Protein AF-A0A9W8XCC0-F1 (afdb_monomer_lite)

Radius of gyration: 26.66 Å; chains: 1; bounding box: 54×59×54 Å

InterPro domains:
  IPR052766 Secondary metabolite-associated S41A peptidase [PTHR37049] (3-134)

Secondary structure (DSSP, 8-state):
--BPSSS-TT---EEHHHHHHHHHHHHHHHHHHS---HHHHHHHIIIIIS-GGGHHHHTT-EE--S--B-GGGTTT--BGGGS--B-SEE----HHHHH-HHHHHHHHHIIIII-PPPSEE-PPP--HHHHHHHHHHHHHS-----------------------HHHHHHHSS-S--

Structure (mmCIF, N/CA/C/O backbone):
data_AF-A0A9W8XCC0-F1
#
_entry.id   AF-A0A9W8XCC0-F1
#
loop_
_atom_site.group_PDB
_atom_site.id
_atom_site.type_symbol
_atom_site.label_atom_id
_atom_site.label_alt_id
_atom_site.label_comp_id
_atom_site.label_asym_id
_atom_site.label_entity_id
_atom_site.label_seq_id
_atom_site.pdbx_PDB_ins_code
_atom_site.Cartn_x
_atom_site.Cartn_y
_atom_site.Cartn_z
_atom_site.occupancy
_atom_site.B_iso_or_equiv
_atom_site.auth_seq_id
_atom_site.auth_comp_id
_atom_site.auth_asym_id
_atom_site.auth_atom_id
_atom_site.pdbx_PDB_model_num
ATOM 1 N N . MET A 1 1 ? -21.541 2.367 0.813 1.00 54.75 1 MET A N 1
ATOM 2 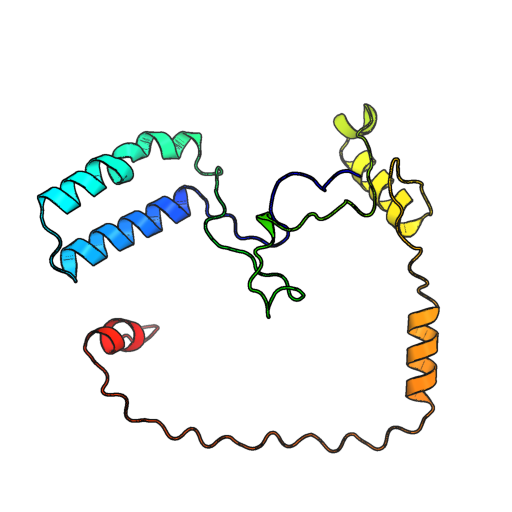C CA . MET A 1 1 ? -20.376 1.504 1.106 1.00 54.75 1 MET A CA 1
ATOM 3 C C . MET A 1 1 ? -19.103 2.237 0.693 1.00 54.75 1 MET A C 1
ATOM 5 O O . MET A 1 1 ? -19.198 3.096 -0.180 1.00 54.75 1 MET A O 1
ATOM 9 N N . LYS A 1 2 ? -17.985 2.052 1.405 1.00 58.03 2 LYS A N 1
ATOM 10 C CA . LYS A 1 2 ? -16.717 2.767 1.163 1.00 58.03 2 LYS A CA 1
ATOM 11 C C . LYS A 1 2 ? -15.566 1.765 1.288 1.00 58.03 2 LYS A C 1
ATOM 13 O O . LYS A 1 2 ? -15.461 1.108 2.323 1.00 58.03 2 LYS A O 1
ATOM 18 N N . GLN A 1 3 ? -14.711 1.728 0.270 1.00 68.38 3 GLN A N 1
ATOM 19 C CA . GLN A 1 3 ? -13.519 0.885 0.208 1.00 68.38 3 GLN A CA 1
ATOM 20 C C . GLN A 1 3 ? -12.535 1.229 1.338 1.00 68.38 3 GLN A C 1
ATOM 22 O O . GLN A 1 3 ? -12.463 2.387 1.779 1.00 68.38 3 GLN A O 1
ATOM 27 N N . ALA A 1 4 ? -11.798 0.223 1.819 1.00 63.94 4 ALA A N 1
ATOM 28 C CA . ALA A 1 4 ? -10.645 0.442 2.690 1.00 63.94 4 ALA A CA 1
ATOM 29 C C . ALA A 1 4 ? -9.589 1.328 1.985 1.00 63.94 4 ALA A C 1
ATOM 31 O O . ALA A 1 4 ? -9.645 1.529 0.774 1.00 63.94 4 ALA A O 1
ATOM 32 N N . VAL A 1 5 ? -8.691 1.947 2.760 1.00 64.94 5 VAL A N 1
ATOM 33 C CA . VAL A 1 5 ? -7.720 2.959 2.287 1.00 64.94 5 VAL A CA 1
ATOM 34 C C . VAL A 1 5 ? -6.963 2.480 1.036 1.00 64.94 5 VAL A C 1
ATOM 36 O O . VAL A 1 5 ? -6.695 1.292 0.901 1.00 64.94 5 VAL A O 1
ATOM 39 N N . GLY A 1 6 ? -6.651 3.413 0.127 1.00 65.06 6 GLY A N 1
ATOM 40 C CA . GLY A 1 6 ? -6.109 3.130 -1.205 1.00 65.06 6 GLY A CA 1
ATOM 41 C C . GLY A 1 6 ? -4.867 2.236 -1.209 1.00 65.06 6 GLY A C 1
ATOM 42 O O . GLY A 1 6 ? -3.962 2.407 -0.395 1.00 65.06 6 GLY A O 1
ATOM 43 N N . GLY A 1 7 ? -4.848 1.296 -2.152 1.00 74.56 7 GLY A N 1
ATOM 44 C CA . GLY A 1 7 ? -3.828 0.261 -2.292 1.00 74.56 7 GLY A CA 1
ATOM 45 C C . GLY A 1 7 ? -4.463 -1.110 -2.517 1.00 74.56 7 GLY A C 1
ATOM 46 O O . GLY A 1 7 ? -5.683 -1.259 -2.470 1.00 74.56 7 GLY A O 1
ATOM 47 N N . VAL A 1 8 ? -3.623 -2.112 -2.763 1.00 81.31 8 VAL A N 1
ATOM 48 C CA . VAL A 1 8 ? -4.038 -3.509 -2.907 1.00 81.31 8 VAL A CA 1
ATOM 49 C C . VAL A 1 8 ? -3.521 -4.285 -1.705 1.00 81.31 8 VAL A C 1
ATOM 51 O O . VAL A 1 8 ? -2.316 -4.320 -1.446 1.00 81.31 8 VAL A O 1
ATOM 54 N N . LYS A 1 9 ? -4.429 -4.895 -0.942 1.00 79.38 9 LYS A N 1
ATOM 55 C CA . LYS A 1 9 ? -4.073 -5.674 0.245 1.00 79.38 9 LYS A CA 1
ATOM 56 C C . LYS A 1 9 ? -3.160 -6.840 -0.138 1.00 79.38 9 LYS A C 1
ATOM 58 O O . LYS A 1 9 ? -3.515 -7.660 -0.976 1.00 79.38 9 LYS A O 1
ATOM 63 N N . GLY A 1 10 ? -2.007 -6.929 0.5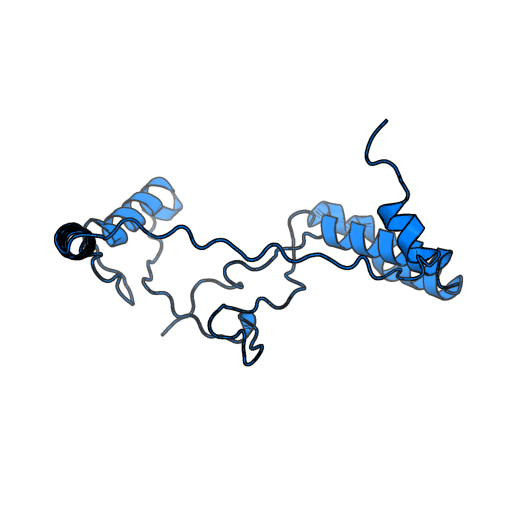25 1.00 80.69 10 GLY A N 1
ATOM 64 C CA . GLY A 1 10 ? -1.022 -7.986 0.274 1.00 80.69 10 GLY A CA 1
ATOM 65 C C . GLY A 1 10 ? -0.277 -7.849 -1.056 1.00 80.69 10 GLY A C 1
ATOM 66 O O . GLY A 1 10 ? 0.413 -8.786 -1.443 1.00 80.69 10 GLY A O 1
ATOM 67 N N . GLY A 1 11 ? -0.419 -6.715 -1.748 1.00 83.19 11 GLY A N 1
ATOM 68 C CA . GLY A 1 11 ? 0.337 -6.429 -2.958 1.00 83.19 11 GLY A CA 1
ATOM 69 C C . GLY A 1 11 ? 1.781 -6.039 -2.689 1.00 83.19 11 GLY A C 1
ATOM 70 O O . GLY A 1 11 ? 2.120 -5.545 -1.614 1.00 83.19 11 GLY A O 1
ATOM 71 N N . GLU A 1 12 ? 2.620 -6.262 -3.694 1.00 85.69 12 GLU A N 1
ATOM 72 C CA . GLU A 1 12 ? 4.002 -5.801 -3.694 1.00 85.69 12 GLU A CA 1
ATOM 73 C C . GLU A 1 12 ? 4.053 -4.265 -3.693 1.00 85.69 12 GLU A C 1
ATOM 75 O O . GLU A 1 12 ? 3.238 -3.596 -4.329 1.00 85.69 12 GLU A O 1
ATOM 80 N N . LEU A 1 13 ? 5.032 -3.703 -2.989 1.00 84.62 13 LEU A N 1
ATOM 81 C CA . LEU A 1 13 ? 5.420 -2.307 -3.128 1.00 84.62 13 LEU A CA 1
ATOM 82 C C . LEU A 1 13 ? 6.873 -2.283 -3.593 1.00 84.62 13 LEU A C 1
ATOM 84 O O . LEU A 1 13 ? 7.777 -2.431 -2.772 1.00 84.62 13 LEU A O 1
ATOM 88 N N . SER A 1 14 ? 7.091 -2.103 -4.892 1.00 85.69 14 SER A N 1
ATOM 89 C CA . SER A 1 14 ? 8.434 -1.949 -5.441 1.00 85.69 14 SER A CA 1
ATOM 90 C C . SER A 1 14 ? 8.869 -0.509 -5.202 1.00 85.69 14 SER A C 1
ATOM 92 O O . SER A 1 14 ? 8.231 0.438 -5.682 1.00 85.69 14 SER A O 1
ATOM 94 N N . THR A 1 15 ? 9.919 -0.318 -4.407 1.00 83.88 15 THR A N 1
ATOM 95 C CA . THR A 1 15 ? 10.431 1.028 -4.144 1.00 83.88 15 THR A CA 1
ATOM 96 C C . THR A 1 15 ? 11.126 1.575 -5.380 1.00 83.88 15 THR A C 1
ATOM 98 O O . THR A 1 15 ? 11.527 0.837 -6.280 1.00 83.88 15 THR A O 1
ATOM 101 N N . TRP A 1 16 ? 11.327 2.887 -5.422 1.00 77.31 16 TRP A N 1
ATOM 102 C CA . TRP A 1 16 ? 12.103 3.493 -6.497 1.00 77.31 16 TRP A CA 1
ATOM 103 C C . TRP A 1 16 ? 13.546 2.963 -6.555 1.00 77.31 16 TRP A C 1
ATOM 105 O O . TRP A 1 16 ? 14.118 2.861 -7.637 1.00 77.31 16 TRP A O 1
ATOM 115 N N . ALA A 1 17 ? 14.125 2.576 -5.412 1.00 76.75 17 ALA A N 1
ATOM 116 C CA . ALA A 1 17 ? 15.441 1.941 -5.367 1.00 76.75 17 ALA A CA 1
ATOM 117 C C . ALA A 1 17 ? 15.433 0.543 -6.012 1.00 76.75 17 ALA A C 1
ATOM 119 O O . ALA A 1 17 ? 16.352 0.223 -6.775 1.00 76.75 17 ALA A O 1
ATOM 120 N N . ASP A 1 18 ? 14.390 -0.252 -5.753 1.00 78.75 18 ASP A N 1
ATOM 121 C CA . ASP A 1 18 ? 14.214 -1.573 -6.368 1.00 78.75 18 ASP A CA 1
ATOM 122 C C . ASP A 1 18 ? 14.022 -1.424 -7.877 1.00 78.75 18 ASP A C 1
ATOM 124 O O . ASP A 1 18 ? 14.790 -1.977 -8.659 1.00 78.75 18 ASP A O 1
ATOM 128 N N . LEU A 1 19 ? 13.077 -0.574 -8.293 1.00 78.88 19 LEU A N 1
ATOM 129 C CA . LEU A 1 19 ? 12.788 -0.304 -9.702 1.00 78.88 19 LEU A CA 1
ATOM 130 C C . LEU A 1 19 ? 14.023 0.186 -10.458 1.00 78.88 19 LEU A C 1
ATOM 132 O O . LEU A 1 19 ? 14.300 -0.278 -11.560 1.00 78.88 19 LEU A O 1
ATOM 136 N N . TYR A 1 20 ? 14.788 1.105 -9.868 1.00 75.75 20 TYR A N 1
ATOM 137 C CA . TYR A 1 20 ? 16.015 1.597 -10.480 1.00 75.75 20 TYR A CA 1
ATOM 138 C C . TYR A 1 20 ? 17.045 0.483 -10.653 1.00 75.75 20 TYR A C 1
ATOM 140 O O . TYR A 1 20 ? 17.678 0.410 -11.702 1.00 75.75 20 TYR A O 1
ATOM 148 N N . THR A 1 21 ? 17.205 -0.383 -9.649 1.00 76.88 21 THR A N 1
ATOM 149 C CA . THR A 1 21 ? 18.144 -1.509 -9.709 1.00 76.88 21 THR A CA 1
ATOM 150 C C . THR A 1 21 ? 17.737 -2.508 -10.786 1.00 76.88 21 THR A C 1
ATOM 152 O O . THR A 1 21 ? 18.586 -2.887 -11.591 1.00 76.88 21 THR A O 1
ATOM 155 N N . GLU A 1 22 ? 16.457 -2.872 -10.851 1.00 78.06 22 GLU A N 1
ATOM 156 C CA . GLU A 1 22 ? 15.918 -3.772 -11.878 1.00 78.06 22 GLU A CA 1
ATOM 157 C C . GLU A 1 22 ? 16.093 -3.179 -13.284 1.00 78.06 22 GLU A C 1
ATOM 159 O O . GLU A 1 22 ? 16.678 -3.818 -14.153 1.00 78.06 22 GLU A O 1
ATOM 164 N N . VAL A 1 23 ? 15.714 -1.913 -13.502 1.00 76.31 23 VAL A N 1
ATOM 165 C CA . VAL A 1 23 ? 15.882 -1.244 -14.808 1.00 76.31 23 VAL A CA 1
ATOM 166 C C . VAL A 1 23 ? 17.361 -1.123 -15.195 1.00 76.31 23 VAL A C 1
ATOM 168 O O . VAL A 1 23 ? 17.702 -1.283 -16.367 1.00 76.31 23 VAL A O 1
ATOM 171 N N . TYR A 1 24 ? 18.262 -0.876 -14.235 1.00 72.50 24 TYR A N 1
ATOM 172 C CA . TYR A 1 24 ? 19.708 -0.873 -14.486 1.00 72.50 24 TYR A CA 1
ATOM 173 C C . TYR A 1 24 ? 20.220 -2.247 -14.916 1.00 72.50 24 TYR A C 1
ATOM 175 O O . TYR A 1 24 ? 21.015 -2.346 -15.856 1.00 72.50 24 TYR A O 1
ATOM 183 N N . GLN A 1 25 ? 19.797 -3.296 -14.208 1.00 72.38 25 GLN A N 1
ATOM 184 C CA . GLN A 1 25 ? 20.188 -4.669 -14.503 1.00 72.38 25 GLN A CA 1
ATOM 185 C C . GLN A 1 25 ? 19.646 -5.110 -15.860 1.00 72.38 25 GLN A C 1
ATOM 187 O O . GLN A 1 25 ? 20.412 -5.663 -16.647 1.00 72.38 25 GLN A O 1
ATOM 192 N N . ASP A 1 26 ? 18.392 -4.787 -16.173 1.00 74.00 26 ASP A N 1
ATOM 193 C CA . ASP A 1 26 ? 17.771 -5.069 -17.464 1.00 74.00 26 ASP A CA 1
ATOM 194 C C . ASP A 1 26 ? 18.461 -4.311 -18.597 1.00 74.00 26 ASP A C 1
ATOM 196 O O . ASP A 1 26 ? 18.859 -4.928 -19.578 1.00 74.00 26 ASP A O 1
ATOM 200 N N . ALA A 1 27 ? 18.697 -3.002 -18.473 1.00 73.19 27 ALA A N 1
ATOM 201 C CA . ALA A 1 27 ? 19.385 -2.230 -19.514 1.00 73.19 27 ALA A CA 1
ATOM 202 C C . ALA A 1 27 ? 20.786 -2.795 -19.816 1.00 73.19 27 ALA A C 1
ATOM 204 O O . ALA A 1 27 ? 21.175 -2.950 -20.978 1.00 73.19 27 ALA A O 1
ATOM 205 N N . PHE A 1 28 ? 21.533 -3.159 -18.769 1.00 72.38 28 PHE A N 1
ATOM 206 C CA . PHE A 1 28 ? 22.845 -3.789 -18.903 1.00 72.38 28 PHE A CA 1
ATOM 207 C C . PHE A 1 28 ? 22.754 -5.197 -19.505 1.00 72.38 28 PHE A C 1
ATOM 209 O O . PHE A 1 28 ? 23.526 -5.542 -20.404 1.00 72.38 28 PHE A O 1
ATOM 216 N N . TYR A 1 29 ? 21.794 -6.004 -19.047 1.00 76.19 29 TYR A N 1
ATOM 217 C CA . TYR A 1 29 ? 21.531 -7.337 -19.577 1.00 76.19 29 TYR A CA 1
ATOM 218 C C . TYR A 1 29 ? 21.177 -7.269 -21.062 1.00 76.19 29 TYR A C 1
ATOM 220 O O . TYR A 1 29 ? 21.760 -8.003 -21.861 1.00 76.19 29 TYR A O 1
ATOM 228 N N . LEU A 1 30 ? 20.279 -6.364 -21.452 1.00 74.12 30 LEU A N 1
ATOM 229 C CA . LEU A 1 30 ? 19.830 -6.216 -22.829 1.00 74.12 30 LEU A CA 1
ATOM 230 C C . LEU A 1 30 ? 20.986 -5.771 -23.745 1.00 74.12 30 LEU A C 1
ATOM 232 O O . LEU A 1 30 ? 21.162 -6.323 -24.833 1.00 74.12 30 LEU A O 1
ATOM 236 N N . TRP A 1 31 ? 21.828 -4.840 -23.283 1.00 73.94 31 TRP A N 1
ATOM 237 C CA . TRP A 1 31 ? 23.003 -4.380 -24.031 1.00 73.94 31 TRP A CA 1
ATOM 238 C C . TRP A 1 31 ? 24.010 -5.515 -24.257 1.00 73.94 31 TRP A C 1
ATOM 240 O O . TRP A 1 31 ? 24.449 -5.735 -25.383 1.00 73.94 31 TRP A O 1
ATOM 250 N N . GLN A 1 32 ? 24.310 -6.315 -23.228 1.00 76.62 32 GLN A N 1
ATOM 251 C CA . GLN A 1 32 ? 25.305 -7.388 -23.344 1.00 76.62 32 GLN A CA 1
ATOM 252 C C . GLN A 1 32 ? 24.798 -8.676 -24.002 1.00 76.62 32 GLN A C 1
ATOM 254 O O . GLN A 1 32 ? 25.588 -9.405 -24.604 1.00 76.62 32 GLN A O 1
ATOM 259 N N . ARG A 1 33 ? 23.519 -9.032 -23.822 1.00 74.00 33 ARG A N 1
ATOM 260 C CA . ARG A 1 33 ? 23.002 -10.369 -24.173 1.00 74.00 33 ARG A CA 1
ATOM 261 C C . ARG A 1 33 ? 22.192 -10.408 -25.451 1.00 74.00 33 ARG A C 1
ATOM 263 O O . ARG A 1 33 ? 22.283 -11.407 -26.158 1.00 74.00 33 ARG A O 1
ATOM 270 N N . ILE A 1 34 ? 21.407 -9.370 -25.731 1.00 72.44 34 ILE A N 1
ATOM 271 C CA . ILE A 1 34 ? 20.539 -9.340 -26.918 1.00 72.44 34 ILE A CA 1
ATOM 272 C C . ILE A 1 34 ? 21.034 -8.366 -27.987 1.00 72.44 34 ILE A C 1
ATOM 274 O O . ILE A 1 34 ? 20.319 -8.110 -28.951 1.00 72.44 34 ILE A O 1
ATOM 278 N N . ASN A 1 35 ? 22.267 -7.868 -27.845 1.00 75.56 35 ASN A N 1
ATOM 279 C CA . ASN A 1 35 ? 22.921 -6.996 -28.819 1.00 75.56 35 ASN A CA 1
ATOM 280 C C . ASN A 1 35 ? 22.100 -5.723 -29.104 1.00 75.56 35 ASN A C 1
ATOM 282 O O . ASN A 1 35 ? 21.982 -5.287 -30.250 1.00 75.56 35 ASN A O 1
ATOM 286 N N . MET A 1 36 ? 21.484 -5.163 -28.053 1.00 77.62 36 MET A N 1
ATOM 287 C CA . MET A 1 36 ? 20.783 -3.881 -28.129 1.00 77.62 36 MET A CA 1
ATOM 288 C C . MET A 1 36 ? 21.744 -2.801 -28.633 1.00 77.62 36 MET A C 1
ATOM 290 O O . MET A 1 36 ? 22.915 -2.772 -28.252 1.00 77.62 36 MET A O 1
ATOM 294 N N . SER A 1 37 ? 21.249 -1.923 -29.505 1.00 77.25 37 SER A N 1
ATOM 295 C CA . SER A 1 37 ? 22.092 -0.917 -30.139 1.00 77.25 37 SER A CA 1
ATOM 296 C C . SER A 1 37 ? 22.566 0.139 -29.131 1.00 77.25 37 SER A C 1
ATOM 298 O O . SER A 1 37 ? 21.858 0.483 -28.182 1.00 77.25 37 SER A O 1
ATOM 300 N N . ASP A 1 38 ? 23.760 0.694 -29.348 1.00 81.06 38 ASP A N 1
ATOM 301 C CA . ASP A 1 38 ? 24.285 1.797 -28.536 1.00 81.06 38 ASP A CA 1
ATOM 302 C C . ASP A 1 38 ? 23.327 3.003 -28.412 1.00 81.06 38 ASP A C 1
ATOM 304 O O . ASP A 1 38 ? 23.217 3.543 -27.307 1.00 81.06 38 ASP A O 1
ATOM 308 N N . PRO A 1 39 ? 22.592 3.441 -29.461 1.00 83.25 39 PRO A N 1
ATOM 309 C CA . PRO A 1 39 ? 21.611 4.513 -29.300 1.00 83.25 39 PRO A CA 1
ATOM 310 C C . PRO A 1 39 ? 20.404 4.114 -28.438 1.00 83.25 39 PRO A C 1
ATOM 312 O O . PRO A 1 39 ? 19.904 4.964 -27.698 1.00 83.25 39 PRO A O 1
ATOM 315 N N . ASP A 1 40 ? 19.964 2.852 -28.464 1.00 79.06 40 ASP A N 1
ATOM 316 C CA . ASP A 1 40 ? 18.878 2.377 -27.593 1.00 79.06 40 ASP A CA 1
ATOM 317 C C . ASP A 1 40 ? 19.318 2.356 -26.125 1.00 79.06 40 ASP A C 1
ATOM 319 O O . ASP A 1 40 ? 18.599 2.851 -25.250 1.00 79.06 40 ASP A O 1
ATOM 323 N N . TYR A 1 41 ? 20.538 1.879 -25.858 1.00 79.88 41 TYR A N 1
ATOM 324 C CA . TYR A 1 41 ? 21.140 1.941 -24.527 1.00 79.88 41 TYR A CA 1
ATOM 325 C C . TYR A 1 41 ? 21.309 3.389 -24.048 1.00 79.88 41 TYR A C 1
ATOM 327 O O . TYR A 1 41 ? 20.936 3.719 -22.923 1.00 79.88 41 TYR A O 1
ATOM 335 N N . ALA A 1 42 ? 21.816 4.286 -24.900 1.00 79.06 42 ALA A N 1
ATOM 336 C CA . ALA A 1 42 ? 21.964 5.702 -24.567 1.00 79.06 42 ALA A CA 1
ATOM 337 C C . ALA A 1 42 ? 20.611 6.374 -24.277 1.00 79.06 42 ALA A C 1
ATOM 339 O O . ALA A 1 42 ? 20.520 7.214 -23.377 1.00 79.06 42 ALA A O 1
ATOM 340 N N . ASN A 1 43 ? 19.552 5.988 -24.995 1.00 81.00 43 ASN A N 1
ATOM 341 C CA . ASN A 1 43 ? 18.205 6.479 -24.737 1.00 81.00 43 ASN A CA 1
ATOM 342 C C . ASN A 1 43 ? 17.669 5.977 -23.388 1.00 81.00 43 ASN A C 1
ATOM 344 O O . ASN A 1 43 ? 17.243 6.795 -22.576 1.00 81.00 43 ASN A O 1
ATOM 348 N N . GLN A 1 44 ? 17.765 4.672 -23.100 1.00 75.19 44 GLN A N 1
ATOM 349 C CA . GLN A 1 44 ? 17.390 4.126 -21.787 1.00 75.19 44 GLN A CA 1
ATOM 350 C C . GLN A 1 44 ? 18.183 4.782 -20.652 1.00 75.19 44 GLN A C 1
ATOM 352 O O . GLN A 1 44 ? 17.608 5.184 -19.636 1.00 75.19 44 GLN A O 1
ATOM 357 N N . LYS A 1 45 ? 19.493 4.964 -20.854 1.00 76.75 45 LYS A N 1
ATOM 358 C CA . LYS A 1 45 ? 20.376 5.622 -19.895 1.00 76.75 45 LYS A CA 1
ATOM 359 C C . LYS A 1 45 ? 19.922 7.044 -19.594 1.00 76.75 45 LYS A C 1
ATOM 361 O O . LYS A 1 45 ? 19.739 7.390 -18.432 1.00 76.75 45 LYS A O 1
ATOM 366 N N . ARG A 1 46 ? 19.668 7.845 -20.626 1.00 77.31 46 ARG A N 1
ATOM 367 C CA . ARG A 1 46 ? 19.209 9.227 -20.465 1.00 77.31 46 ARG A CA 1
ATOM 368 C C . ARG A 1 46 ? 17.820 9.314 -19.828 1.00 77.31 46 ARG A C 1
ATOM 370 O O . ARG A 1 46 ? 17.607 10.207 -19.026 1.00 77.31 46 ARG A O 1
ATOM 377 N N . THR A 1 47 ? 16.891 8.429 -20.191 1.00 74.06 47 THR A N 1
ATOM 378 C CA . THR A 1 47 ? 15.479 8.506 -19.771 1.00 74.06 47 THR A CA 1
ATOM 379 C C . THR A 1 47 ? 15.208 7.927 -18.386 1.00 74.06 47 THR A C 1
ATOM 381 O O . THR A 1 47 ? 14.257 8.357 -17.738 1.00 74.06 47 THR A O 1
ATOM 384 N N . PHE A 1 48 ? 16.020 6.981 -17.908 1.00 69.94 48 PHE A N 1
ATOM 385 C CA . PHE A 1 48 ? 15.770 6.308 -16.627 1.00 69.94 48 PHE A CA 1
ATOM 386 C C . PHE A 1 48 ? 16.980 6.322 -15.688 1.00 69.94 48 PHE A C 1
ATOM 388 O O . PHE A 1 48 ? 16.825 6.564 -14.493 1.00 69.94 48 PHE A O 1
ATOM 395 N N . LEU A 1 49 ? 18.186 6.098 -16.215 1.00 69.50 49 LEU A N 1
ATOM 396 C CA . LEU A 1 49 ? 19.379 5.832 -15.403 1.00 69.50 49 LEU A CA 1
ATOM 397 C C . LEU A 1 49 ? 20.082 7.115 -14.919 1.00 69.50 49 LEU A C 1
ATOM 399 O O . LEU A 1 49 ? 20.522 7.191 -13.774 1.00 69.50 49 LEU A O 1
ATOM 403 N N . ASP A 1 50 ? 20.149 8.151 -15.757 1.00 72.81 50 ASP A N 1
ATOM 404 C CA . ASP A 1 50 ? 20.817 9.424 -15.439 1.00 72.81 50 ASP A CA 1
ATOM 405 C C . ASP A 1 50 ? 19.967 10.335 -14.528 1.00 72.81 50 ASP A C 1
ATOM 407 O O . ASP A 1 50 ? 20.459 11.319 -13.979 1.00 72.81 50 ASP A O 1
ATOM 411 N N . HIS A 1 51 ? 18.707 9.973 -14.275 1.00 67.62 51 HIS A N 1
ATOM 412 C CA . HIS A 1 51 ? 17.775 10.695 -13.403 1.00 67.62 51 HIS A CA 1
ATOM 413 C C . HIS A 1 51 ? 17.934 10.357 -11.910 1.00 67.62 51 HIS A C 1
ATOM 415 O O . HIS A 1 51 ? 17.001 10.501 -11.116 1.00 67.62 51 HIS A O 1
ATOM 421 N N . ARG A 1 52 ? 19.141 9.954 -11.494 1.00 61.31 52 ARG A N 1
ATOM 422 C CA . ARG A 1 52 ? 19.478 9.613 -10.101 1.00 61.31 52 ARG A CA 1
ATOM 423 C C . ARG A 1 52 ? 19.146 10.727 -9.095 1.00 61.31 52 ARG A C 1
ATOM 425 O O . ARG A 1 52 ? 18.908 10.437 -7.925 1.00 61.31 52 ARG A O 1
ATOM 432 N N . GLU A 1 53 ? 19.090 11.982 -9.535 1.00 60.66 53 GLU A N 1
ATOM 433 C CA . GLU A 1 53 ? 18.702 13.134 -8.709 1.00 60.66 53 GLU A CA 1
ATOM 434 C C . GLU A 1 53 ? 17.289 12.998 -8.105 1.00 60.66 53 GLU A C 1
ATOM 436 O O . GLU A 1 53 ? 17.060 13.406 -6.967 1.00 60.66 53 GLU A O 1
ATOM 441 N N . TYR A 1 54 ? 16.362 12.317 -8.790 1.00 58.25 54 TYR A N 1
ATOM 442 C CA . TYR A 1 54 ? 15.008 12.076 -8.275 1.00 58.25 54 TYR A CA 1
ATOM 443 C C . TYR A 1 54 ? 14.956 11.003 -7.174 1.00 58.25 54 TYR A C 1
ATOM 445 O O . TYR A 1 54 ? 14.041 11.016 -6.346 1.00 58.25 54 TYR A O 1
ATOM 453 N N . ILE A 1 55 ? 15.961 10.118 -7.100 1.00 58.81 55 ILE A N 1
ATOM 454 C CA . ILE A 1 55 ? 16.037 9.039 -6.098 1.00 58.81 55 ILE A CA 1
ATOM 455 C C . ILE A 1 55 ? 16.207 9.617 -4.686 1.00 58.81 55 ILE A C 1
ATOM 457 O O . ILE A 1 55 ? 15.620 9.108 -3.734 1.00 58.81 55 ILE A O 1
ATOM 461 N N . GLY A 1 56 ? 16.958 10.715 -4.541 1.00 56.81 56 GLY A N 1
ATOM 462 C CA . GLY A 1 56 ? 17.258 11.320 -3.237 1.00 56.81 56 GLY A CA 1
ATOM 463 C C . GLY A 1 56 ? 16.034 11.870 -2.495 1.00 56.81 56 GLY A C 1
ATOM 464 O O . GLY A 1 56 ? 16.020 11.876 -1.268 1.00 56.81 56 GLY A O 1
ATOM 465 N N . TYR A 1 57 ? 14.989 12.274 -3.222 1.00 57.44 57 TYR A N 1
ATOM 466 C CA . TYR A 1 57 ? 13.759 12.826 -2.641 1.00 57.44 57 TYR A CA 1
ATOM 467 C C . TYR A 1 57 ? 12.652 11.784 -2.433 1.00 57.44 57 TYR A C 1
ATOM 469 O O . TYR A 1 57 ? 11.673 12.063 -1.743 1.00 57.44 57 TYR A O 1
ATOM 477 N N . THR A 1 58 ? 12.780 10.595 -3.031 1.00 62.53 58 THR A N 1
ATOM 478 C CA . THR A 1 58 ? 11.666 9.644 -3.183 1.00 62.53 58 THR A CA 1
ATOM 479 C C . THR A 1 58 ? 12.069 8.179 -2.998 1.00 62.53 58 THR A C 1
ATOM 481 O O . THR A 1 58 ? 11.321 7.294 -3.386 1.00 62.53 58 THR A O 1
ATOM 484 N N . ALA A 1 59 ? 13.214 7.881 -2.373 1.00 61.31 59 ALA A N 1
ATOM 485 C CA . ALA A 1 59 ? 13.687 6.500 -2.198 1.00 61.31 59 ALA A CA 1
ATOM 486 C C . ALA A 1 59 ? 12.675 5.566 -1.496 1.00 61.31 59 ALA A C 1
ATOM 488 O O . ALA A 1 59 ? 12.703 4.360 -1.715 1.00 61.31 59 ALA A O 1
ATOM 489 N N . THR A 1 60 ? 11.773 6.115 -0.674 1.00 66.38 60 THR A N 1
ATOM 490 C CA . THR A 1 60 ? 10.673 5.381 -0.021 1.00 66.38 60 THR A CA 1
ATOM 491 C C . THR A 1 60 ? 9.348 5.443 -0.780 1.00 66.38 60 THR A C 1
ATOM 493 O O . THR A 1 60 ? 8.392 4.770 -0.396 1.00 66.38 60 THR A O 1
ATOM 496 N N . ALA A 1 61 ? 9.265 6.240 -1.846 1.00 74.25 61 ALA A N 1
ATOM 497 C CA . ALA A 1 61 ? 8.159 6.162 -2.780 1.00 74.25 61 ALA A CA 1
ATOM 498 C C . ALA A 1 61 ? 8.267 4.842 -3.545 1.00 74.25 61 ALA A C 1
ATOM 500 O O . ALA A 1 61 ? 9.353 4.391 -3.915 1.00 74.25 61 ALA A O 1
ATOM 501 N N . GLY A 1 62 ? 7.121 4.221 -3.772 1.00 76.38 62 GLY A N 1
ATOM 502 C CA . GLY A 1 62 ? 7.045 2.957 -4.472 1.00 76.38 62 GLY A CA 1
ATOM 503 C C . GLY A 1 62 ? 5.746 2.847 -5.239 1.00 76.38 62 GLY A C 1
ATOM 504 O O . GLY A 1 62 ? 4.769 3.546 -4.952 1.00 76.38 62 GLY A O 1
ATOM 505 N N . ALA A 1 63 ? 5.759 1.960 -6.219 1.00 81.19 63 ALA A N 1
ATOM 506 C CA . ALA A 1 63 ? 4.593 1.593 -6.994 1.00 81.19 63 ALA A CA 1
ATOM 507 C C . ALA A 1 63 ? 4.431 0.077 -6.942 1.00 81.19 63 ALA A C 1
ATOM 509 O O . ALA A 1 63 ? 5.407 -0.666 -6.863 1.00 81.19 63 ALA A O 1
ATOM 510 N N . ASN A 1 64 ? 3.187 -0.380 -7.001 1.00 81.81 64 ASN A N 1
ATOM 511 C CA . ASN A 1 64 ? 2.927 -1.774 -7.306 1.00 81.81 64 ASN A CA 1
ATOM 512 C C . ASN A 1 64 ? 2.928 -1.930 -8.834 1.00 81.81 64 ASN A C 1
ATOM 514 O O . ASN A 1 64 ? 2.152 -1.257 -9.513 1.00 81.81 64 ASN A O 1
ATOM 518 N N . ILE A 1 65 ? 3.809 -2.784 -9.357 1.00 83.12 65 ILE A N 1
ATOM 519 C CA . ILE A 1 65 ? 3.925 -3.083 -10.794 1.00 83.12 65 ILE A CA 1
ATOM 520 C C . ILE A 1 65 ? 3.358 -4.461 -11.172 1.00 83.12 65 ILE A C 1
ATOM 522 O O . ILE A 1 65 ? 3.402 -4.838 -12.343 1.00 83.12 65 ILE A O 1
ATOM 526 N N . ARG A 1 66 ? 2.868 -5.239 -10.197 1.00 83.44 66 ARG A N 1
ATOM 527 C CA . ARG A 1 66 ? 2.360 -6.601 -10.389 1.00 83.44 66 ARG A CA 1
ATOM 528 C C . ARG A 1 66 ? 0.865 -6.674 -10.113 1.00 83.44 66 ARG A C 1
ATOM 530 O O . ARG A 1 66 ? 0.352 -6.091 -9.159 1.00 83.44 66 ARG A O 1
ATOM 537 N N . ASP A 1 67 ? 0.187 -7.496 -10.901 1.00 89.50 67 ASP A N 1
ATOM 538 C CA . ASP A 1 67 ? -1.185 -7.873 -10.602 1.00 89.50 67 ASP A CA 1
ATOM 539 C C . ASP A 1 67 ? -1.211 -8.827 -9.409 1.00 89.50 67 ASP A C 1
ATOM 541 O O . ASP A 1 67 ? -0.536 -9.859 -9.381 1.00 89.50 67 ASP A O 1
ATOM 545 N N . VAL A 1 68 ? -2.011 -8.478 -8.407 1.00 89.50 68 VAL A N 1
ATOM 546 C CA . VAL A 1 68 ? -2.233 -9.322 -7.234 1.00 89.50 68 VAL A CA 1
ATOM 547 C C . VAL A 1 68 ? -3.514 -10.099 -7.473 1.00 89.50 68 VAL A C 1
ATOM 549 O O . VAL A 1 68 ? -4.600 -9.524 -7.431 1.00 89.50 68 VAL A O 1
ATOM 552 N N . ILE A 1 69 ? -3.396 -11.398 -7.729 1.00 91.25 69 ILE A N 1
ATOM 553 C CA . ILE A 1 69 ? -4.557 -12.268 -7.919 1.00 91.25 69 ILE A CA 1
ATOM 554 C C . ILE A 1 69 ? -4.942 -12.880 -6.574 1.00 91.25 69 ILE A C 1
ATOM 556 O O . ILE A 1 69 ? -4.140 -13.562 -5.930 1.00 91.25 69 ILE A O 1
ATOM 560 N N . GLN A 1 70 ? -6.166 -12.608 -6.129 1.00 88.12 70 GLN A N 1
ATOM 561 C CA . GLN A 1 70 ? -6.695 -13.188 -4.899 1.00 88.12 70 GLN A CA 1
ATOM 562 C C . GLN A 1 70 ? -7.158 -14.628 -5.121 1.00 88.12 70 GLN A C 1
ATOM 564 O O . GLN A 1 70 ? -7.370 -15.076 -6.244 1.00 88.12 70 GLN A O 1
ATOM 569 N N . LYS A 1 71 ? -7.286 -15.387 -4.027 1.00 90.19 71 LYS A N 1
ATOM 570 C CA . LYS A 1 71 ? -7.580 -16.827 -4.077 1.00 90.19 71 LYS A CA 1
ATOM 571 C C . LYS A 1 71 ? -8.921 -17.149 -4.748 1.00 90.19 71 LYS A C 1
ATOM 573 O O . LYS A 1 71 ? -9.061 -18.208 -5.349 1.00 90.19 71 LYS A O 1
ATOM 578 N N . ASP A 1 72 ? -9.893 -16.266 -4.598 1.00 90.25 72 ASP A N 1
ATOM 579 C CA . ASP A 1 72 ? -11.214 -16.313 -5.225 1.00 90.25 72 ASP A CA 1
ATOM 580 C C . ASP A 1 72 ? -11.199 -15.977 -6.724 1.00 90.25 72 ASP A C 1
ATOM 582 O O . ASP A 1 72 ? -12.134 -16.351 -7.424 1.00 90.25 72 ASP A O 1
ATOM 586 N N . HIS A 1 73 ? -10.120 -15.365 -7.217 1.00 92.38 73 HIS A N 1
ATOM 587 C CA . HIS A 1 73 ? -9.938 -14.929 -8.604 1.00 92.38 73 HIS A CA 1
ATOM 588 C C . HIS A 1 73 ? -8.817 -15.682 -9.346 1.00 92.38 73 HIS A C 1
ATOM 590 O O . HIS A 1 73 ? -8.300 -15.228 -10.364 1.00 92.38 73 HIS A O 1
ATOM 596 N N . ILE A 1 74 ? -8.412 -16.861 -8.854 1.00 93.44 74 ILE A N 1
ATOM 597 C CA . ILE A 1 74 ? -7.391 -17.687 -9.529 1.00 93.44 74 ILE A CA 1
ATOM 598 C C . ILE A 1 74 ? -7.884 -18.169 -10.903 1.00 93.44 74 ILE A C 1
ATOM 600 O O . ILE A 1 74 ? -7.090 -18.249 -11.837 1.00 93.44 74 ILE A O 1
ATOM 604 N N . ASP A 1 75 ? -9.177 -18.473 -11.028 1.00 94.81 75 ASP A N 1
ATOM 605 C CA . ASP A 1 75 ? -9.746 -19.064 -12.245 1.00 94.81 75 ASP A CA 1
ATOM 606 C C . ASP A 1 75 ? -10.043 -18.025 -13.341 1.00 94.81 75 ASP A C 1
ATOM 608 O O . ASP A 1 75 ? -9.944 -18.339 -14.527 1.00 94.81 75 ASP A O 1
ATOM 612 N N . ASP A 1 76 ? -10.407 -16.794 -12.964 1.00 94.69 76 ASP A N 1
ATOM 613 C CA . ASP A 1 76 ? -10.727 -15.701 -13.896 1.00 94.69 76 ASP A CA 1
ATOM 614 C C . ASP A 1 76 ? -9.557 -14.724 -14.113 1.00 94.69 76 ASP A C 1
ATOM 616 O O . ASP A 1 76 ? -9.568 -13.954 -15.076 1.00 94.69 76 ASP A O 1
ATOM 620 N N . GLY A 1 77 ? -8.540 -14.770 -13.247 1.00 93.06 77 GLY A N 1
ATOM 621 C CA . GLY A 1 77 ? -7.378 -13.891 -13.297 1.00 93.06 77 GLY A CA 1
ATOM 622 C C . GLY A 1 77 ? -7.704 -12.431 -12.980 1.00 93.06 77 GLY A C 1
ATOM 623 O O . GLY A 1 77 ? -6.932 -11.546 -13.360 1.00 93.06 77 GLY A O 1
ATOM 624 N N . LEU A 1 78 ? -8.833 -12.142 -12.321 1.00 93.75 78 LEU A N 1
ATOM 625 C CA . LEU A 1 78 ? -9.200 -10.769 -11.988 1.00 93.75 78 LEU A CA 1
ATOM 626 C C . LEU A 1 78 ? -8.243 -10.203 -10.930 1.00 93.75 78 LEU A C 1
ATOM 628 O O . LEU A 1 78 ? -8.171 -10.671 -9.793 1.00 93.75 78 LEU A O 1
ATOM 632 N N . ALA A 1 79 ? -7.512 -9.154 -11.304 1.00 90.56 79 ALA A N 1
ATOM 633 C CA . ALA A 1 79 ? -6.570 -8.512 -10.401 1.00 90.56 79 ALA A CA 1
ATOM 634 C C . ALA A 1 79 ? -7.280 -7.712 -9.299 1.00 90.56 79 ALA A C 1
ATOM 636 O O . ALA A 1 79 ? -8.236 -6.971 -9.546 1.00 90.56 79 ALA A O 1
ATOM 637 N N . ALA A 1 80 ? -6.751 -7.803 -8.080 1.00 89.19 80 ALA A N 1
ATOM 638 C CA . ALA A 1 80 ? -7.336 -7.218 -6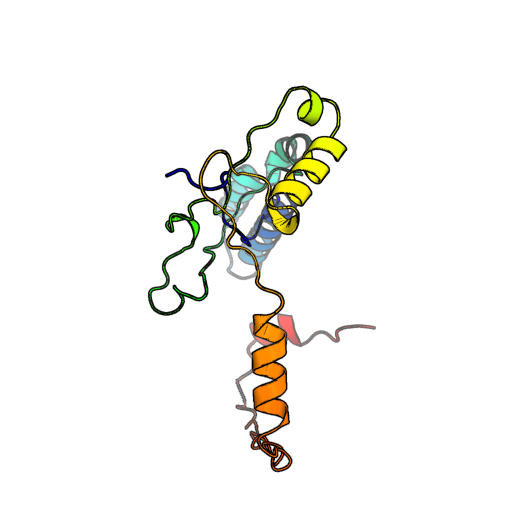.879 1.00 89.19 80 ALA A CA 1
ATOM 639 C C . ALA A 1 80 ? -7.463 -5.688 -6.927 1.00 89.19 80 ALA A C 1
ATOM 641 O O . ALA A 1 80 ? -8.328 -5.140 -6.249 1.00 89.19 80 ALA A O 1
ATOM 642 N N . GLN A 1 81 ? -6.676 -4.979 -7.751 1.00 87.06 81 GLN A N 1
ATOM 643 C CA . GLN A 1 81 ? -6.881 -3.536 -7.946 1.00 87.06 81 GLN A CA 1
ATOM 644 C C . GLN A 1 81 ? -8.247 -3.189 -8.563 1.00 87.06 81 GLN A C 1
ATOM 646 O O . GLN A 1 81 ? -8.715 -2.059 -8.415 1.00 87.06 81 GLN A O 1
ATOM 651 N N . PHE A 1 82 ? -8.889 -4.143 -9.242 1.00 89.44 82 PHE A N 1
ATOM 652 C CA . PHE A 1 82 ? -10.212 -3.985 -9.846 1.00 89.44 82 PHE A CA 1
ATOM 653 C C . PHE A 1 82 ? -11.332 -4.567 -8.977 1.00 89.44 82 PHE A C 1
ATOM 655 O O . PHE A 1 82 ? -12.512 -4.383 -9.286 1.00 89.44 82 PHE A O 1
ATOM 662 N N . VAL A 1 83 ? -10.982 -5.230 -7.872 1.00 87.88 83 VAL A N 1
ATOM 663 C CA . VAL A 1 83 ? -11.934 -5.804 -6.923 1.00 87.88 83 VAL A CA 1
ATOM 664 C C . VAL A 1 83 ? -12.272 -4.762 -5.861 1.00 87.88 83 VAL A C 1
ATOM 666 O O . VAL A 1 83 ? -11.406 -4.172 -5.214 1.00 87.88 83 VAL A O 1
ATOM 669 N N . ARG A 1 84 ? -13.569 -4.511 -5.666 1.00 85.56 84 ARG A N 1
ATOM 670 C CA . ARG A 1 84 ? -14.037 -3.626 -4.596 1.00 85.56 84 ARG A CA 1
ATOM 671 C C . ARG A 1 84 ? -14.068 -4.392 -3.277 1.00 85.56 84 ARG A C 1
ATOM 673 O O . ARG A 1 84 ? -14.977 -5.182 -3.052 1.00 85.56 84 ARG A O 1
ATOM 680 N N . GLU A 1 85 ? -13.149 -4.058 -2.379 1.00 80.00 85 GLU A N 1
ATOM 681 C CA . GLU A 1 85 ? -13.162 -4.534 -0.993 1.00 80.00 85 GLU A CA 1
ATOM 682 C C . GLU A 1 85 ? -13.699 -3.456 -0.044 1.00 80.00 85 GLU A C 1
ATOM 684 O O . GLU A 1 85 ? -13.010 -2.494 0.319 1.00 80.00 85 GLU A O 1
ATOM 689 N N . ASP A 1 86 ? -14.954 -3.597 0.371 1.00 82.12 86 ASP A N 1
ATOM 690 C CA . ASP A 1 86 ? -15.507 -2.733 1.408 1.00 82.12 86 ASP A CA 1
ATOM 691 C C . ASP A 1 86 ? -14.862 -3.027 2.767 1.00 82.12 86 ASP A C 1
ATOM 693 O O . ASP A 1 86 ? -14.599 -4.172 3.123 1.00 82.12 86 ASP A O 1
ATOM 697 N N . ALA A 1 87 ? -14.606 -1.976 3.547 1.00 82.06 87 ALA A N 1
ATOM 698 C CA . ALA A 1 87 ? -14.052 -2.153 4.883 1.00 82.06 87 ALA A CA 1
ATOM 699 C C . ALA A 1 87 ? -15.076 -2.827 5.811 1.00 82.06 87 ALA A C 1
ATOM 701 O O . ALA A 1 87 ? -16.175 -2.295 5.995 1.00 82.06 87 ALA A O 1
ATOM 702 N N . ASP A 1 88 ? -14.676 -3.922 6.468 1.00 84.75 88 ASP A N 1
ATOM 703 C CA . ASP A 1 88 ? -15.514 -4.626 7.451 1.00 84.75 88 ASP A CA 1
ATOM 704 C C . ASP A 1 88 ? -15.954 -3.697 8.587 1.00 84.75 88 ASP A C 1
ATOM 706 O O . ASP A 1 88 ? -17.092 -3.741 9.046 1.00 84.75 88 ASP A O 1
ATOM 710 N N . CYS A 1 89 ? -15.051 -2.824 9.037 1.00 87.62 89 CYS A N 1
ATOM 711 C CA . CYS A 1 89 ? -15.298 -1.867 10.100 1.00 87.62 89 CYS A CA 1
ATOM 712 C C . CYS A 1 89 ? -14.546 -0.564 9.856 1.00 87.62 89 CYS A C 1
ATOM 714 O O . CYS A 1 89 ? -13.320 -0.548 9.730 1.00 87.62 89 CYS A O 1
ATOM 716 N N . ARG A 1 90 ? -15.278 0.552 9.831 1.00 87.31 90 ARG A N 1
ATOM 717 C CA . ARG A 1 90 ? -14.702 1.884 9.639 1.00 87.31 90 ARG A CA 1
ATOM 718 C C . ARG A 1 90 ? -14.750 2.704 10.917 1.00 87.31 90 ARG A C 1
ATOM 720 O O . ARG A 1 90 ? -15.810 2.866 11.524 1.00 87.31 90 ARG A O 1
ATOM 727 N N . LEU A 1 91 ? -13.608 3.286 11.263 1.00 88.94 91 LEU A N 1
ATOM 728 C CA . LEU A 1 91 ? -13.443 4.238 12.354 1.00 88.94 91 LEU A CA 1
ATOM 729 C C . LEU A 1 91 ? -12.968 5.578 11.792 1.00 88.94 91 LEU A C 1
ATOM 731 O O . LEU A 1 91 ? -12.316 5.629 10.749 1.00 88.94 91 LEU A O 1
ATOM 735 N N . PHE A 1 92 ? -13.320 6.662 12.474 1.00 88.94 92 PHE A N 1
ATOM 736 C CA . PHE A 1 92 ? -12.767 7.981 12.199 1.00 88.94 92 PHE A CA 1
ATOM 737 C C . PHE A 1 92 ? -11.782 8.348 13.297 1.00 88.94 92 PHE A C 1
ATOM 739 O O . PHE A 1 92 ? -12.039 8.080 14.470 1.00 88.94 92 PHE A O 1
ATOM 746 N N . TYR A 1 93 ? -10.680 8.981 12.905 1.00 91.50 93 TYR A N 1
ATOM 747 C CA . TYR A 1 93 ? -9.752 9.566 13.859 1.00 91.50 93 TYR A CA 1
ATOM 748 C C . TYR A 1 93 ? -10.455 10.660 14.661 1.00 91.50 93 TYR A C 1
ATOM 750 O O . TYR A 1 93 ? -11.122 11.531 14.099 1.00 91.50 93 TYR A O 1
ATOM 758 N N . THR A 1 94 ? -10.289 10.614 15.978 1.00 93.88 94 THR A N 1
ATOM 759 C CA . THR A 1 94 ? -10.638 11.720 16.872 1.00 93.88 94 THR A CA 1
ATOM 760 C C . THR A 1 94 ? -9.406 12.586 17.128 1.00 93.88 94 THR A C 1
ATOM 762 O O . THR A 1 94 ? -8.280 12.185 16.836 1.00 93.88 94 THR A O 1
ATOM 765 N N . LYS A 1 95 ? -9.600 13.780 17.700 1.00 96.19 95 LYS A N 1
ATOM 766 C CA . LYS A 1 95 ? -8.491 14.675 18.061 1.00 96.19 95 LYS A CA 1
ATOM 767 C C . LYS A 1 95 ? -7.452 13.972 18.946 1.00 96.19 95 LYS A C 1
ATOM 769 O O . LYS A 1 95 ? -6.262 14.065 18.669 1.00 96.19 95 LYS A O 1
ATOM 774 N N . ASP A 1 96 ? -7.903 13.220 19.947 1.00 94.44 96 ASP A N 1
ATOM 775 C CA . ASP A 1 96 ? -7.012 12.531 20.890 1.00 94.44 96 ASP A CA 1
ATOM 776 C C . ASP A 1 96 ? -6.236 11.382 20.236 1.00 94.44 96 ASP A C 1
ATOM 778 O O . ASP A 1 96 ? -5.116 11.090 20.636 1.00 94.44 96 ASP A O 1
ATOM 782 N N . MET A 1 97 ? -6.795 10.761 19.193 1.00 96.38 97 MET A N 1
ATOM 783 C CA . MET A 1 97 ? -6.104 9.742 18.393 1.00 96.38 97 MET A CA 1
ATOM 784 C C . MET A 1 97 ? -5.019 10.322 17.484 1.00 96.38 97 MET A C 1
ATOM 786 O O . MET A 1 97 ? -4.077 9.621 17.134 1.00 96.38 97 MET A O 1
ATOM 790 N N . ILE A 1 98 ? -5.174 11.578 17.056 1.00 95.12 98 ILE A N 1
ATOM 791 C CA . ILE A 1 98 ? -4.174 12.259 16.221 1.00 95.12 98 ILE A CA 1
ATOM 792 C C . ILE A 1 98 ? -2.954 12.632 17.064 1.00 95.12 98 ILE A C 1
ATOM 794 O O . ILE A 1 98 ? -1.827 12.550 16.586 1.00 95.12 98 ILE A O 1
ATOM 798 N N . VAL A 1 99 ? -3.183 13.052 18.310 1.00 96.56 99 VAL A N 1
ATOM 799 C CA . VAL A 1 99 ? -2.114 13.458 19.231 1.00 96.56 99 VAL A CA 1
ATOM 800 C C . VAL A 1 99 ? -1.439 12.247 19.879 1.00 96.56 99 VAL A C 1
ATOM 802 O O . VAL A 1 99 ? -0.241 12.292 20.141 1.00 96.56 99 VAL A O 1
ATOM 805 N N . ASP A 1 100 ? -2.185 11.165 20.113 1.00 94.94 100 ASP A N 1
ATOM 806 C CA . ASP A 1 100 ? -1.696 9.962 20.780 1.00 94.94 100 ASP A CA 1
ATOM 807 C C . ASP A 1 100 ? -2.144 8.688 20.041 1.00 94.94 100 ASP A C 1
ATOM 809 O O . ASP A 1 100 ? -3.321 8.304 20.025 1.00 94.94 100 ASP A O 1
ATOM 813 N N . VAL A 1 101 ? -1.159 8.006 19.449 1.00 94.81 101 VAL A N 1
ATOM 814 C CA . VAL A 1 101 ? -1.348 6.769 18.682 1.00 94.81 101 VAL A CA 1
ATOM 815 C C . VAL A 1 101 ? -1.848 5.607 19.545 1.00 94.81 101 VAL A C 1
ATOM 817 O O . VAL A 1 101 ? -2.514 4.708 19.026 1.00 94.81 101 VAL A O 1
ATOM 820 N N . GLU A 1 102 ? -1.612 5.611 20.861 1.00 97.06 102 GLU A N 1
ATOM 821 C CA . GLU A 1 102 ? -2.162 4.578 21.743 1.00 97.06 102 GLU A CA 1
ATOM 822 C C . GLU A 1 102 ? -3.689 4.589 21.723 1.00 97.06 102 GLU A C 1
ATOM 824 O O . GLU A 1 102 ? -4.318 3.533 21.783 1.00 97.06 102 GLU A O 1
ATOM 829 N N . ASN A 1 103 ? -4.309 5.765 21.590 1.00 95.94 103 ASN A N 1
ATOM 830 C CA . ASN A 1 103 ? -5.766 5.882 21.542 1.00 95.94 103 ASN A CA 1
ATOM 831 C C . ASN A 1 103 ? -6.350 5.296 20.251 1.00 95.94 103 ASN A C 1
ATOM 833 O O . ASN A 1 103 ? -7.482 4.805 20.258 1.00 95.94 103 ASN A O 1
ATOM 837 N N . VAL A 1 104 ? -5.570 5.270 19.163 1.00 94.50 104 VAL A N 1
ATOM 838 C CA . VAL A 1 104 ? -5.929 4.544 17.935 1.00 94.50 104 VAL A CA 1
ATOM 839 C C . VAL A 1 104 ? -6.017 3.050 18.232 1.00 94.50 104 VAL A C 1
ATOM 841 O O . VAL A 1 104 ? -7.023 2.412 17.918 1.00 94.50 104 VAL A O 1
ATOM 844 N N . TRP A 1 105 ? -4.996 2.500 18.894 1.00 94.62 105 TRP A N 1
ATOM 845 C CA . TRP A 1 105 ? -4.947 1.081 19.247 1.00 94.62 105 TRP A CA 1
ATOM 846 C C . TRP A 1 105 ? -6.011 0.693 20.268 1.00 94.62 105 TRP A C 1
ATOM 848 O O . TRP A 1 105 ? -6.688 -0.313 20.069 1.00 94.62 105 TRP A O 1
ATOM 858 N N . LYS A 1 106 ? -6.240 1.514 21.299 1.00 94.81 106 LYS A N 1
ATOM 859 C CA . LYS A 1 106 ? -7.334 1.314 22.265 1.00 94.81 106 LYS A CA 1
ATOM 860 C C . LYS A 1 106 ? -8.679 1.222 21.548 1.00 94.81 106 LYS A C 1
ATOM 862 O O . LYS A 1 106 ? -9.458 0.316 21.827 1.00 94.81 106 LYS A O 1
ATOM 867 N N . LYS A 1 107 ? -8.934 2.092 20.562 1.00 93.56 107 LYS A N 1
ATOM 868 C CA . LYS A 1 107 ? -10.184 2.034 19.793 1.00 93.56 107 LYS A CA 1
ATOM 869 C C . LYS A 1 107 ? -10.270 0.820 18.873 1.00 93.56 107 LYS A C 1
ATOM 871 O O . LYS A 1 107 ? -11.342 0.230 18.755 1.00 93.56 107 LYS A O 1
ATOM 876 N N . ALA A 1 108 ? -9.168 0.437 18.232 1.00 92.06 108 ALA A N 1
ATOM 877 C CA . ALA A 1 108 ? -9.122 -0.782 17.429 1.00 92.06 108 ALA A CA 1
ATOM 878 C C . ALA A 1 108 ? -9.423 -2.021 18.288 1.00 92.06 108 ALA A C 1
ATOM 880 O O . ALA A 1 108 ? -10.179 -2.896 17.858 1.00 92.06 108 ALA A O 1
ATOM 881 N N . VAL A 1 109 ? -8.888 -2.064 19.513 1.00 92.25 109 VAL A N 1
ATOM 882 C CA . VAL A 1 109 ? -9.130 -3.150 20.467 1.00 92.25 109 VAL A CA 1
ATOM 883 C C . VAL A 1 109 ? -10.590 -3.194 20.906 1.00 92.25 109 VAL A C 1
ATOM 885 O O . VAL A 1 109 ? -11.231 -4.237 20.764 1.00 92.25 109 VAL A O 1
ATOM 888 N N . ASP A 1 110 ? -11.125 -2.056 21.349 1.00 91.44 110 ASP A N 1
ATOM 889 C CA . ASP A 1 110 ? -12.521 -1.900 21.775 1.00 91.44 110 ASP A CA 1
ATOM 890 C C . ASP A 1 110 ? -13.486 -2.471 20.724 1.00 91.44 110 ASP A C 1
ATOM 892 O O . ASP A 1 110 ? -14.329 -3.328 20.994 1.00 91.44 110 ASP A O 1
ATOM 896 N N . VAL A 1 111 ? -13.299 -2.068 19.469 1.00 90.94 111 VAL A N 1
ATOM 897 C CA . VAL A 1 111 ? -14.207 -2.426 18.375 1.00 90.94 111 VAL A CA 1
ATOM 898 C C . VAL A 1 111 ? -14.032 -3.871 17.900 1.00 90.94 111 VAL A C 1
ATOM 900 O O . VAL A 1 111 ? -14.989 -4.485 17.429 1.00 90.94 111 VAL A O 1
ATOM 903 N N . THR A 1 112 ? -12.838 -4.443 18.049 1.00 88.25 112 THR A N 1
ATOM 904 C CA . THR A 1 112 ? -12.562 -5.817 17.604 1.00 88.25 112 THR A CA 1
ATOM 905 C C . THR A 1 112 ? -12.940 -6.861 18.652 1.00 88.25 112 THR A C 1
ATOM 907 O O . THR A 1 112 ? -13.452 -7.924 18.291 1.00 88.25 112 THR A O 1
ATOM 910 N N . TRP A 1 113 ? -12.708 -6.583 19.940 1.00 86.19 113 TRP A N 1
ATOM 911 C CA . TRP A 1 113 ? -12.830 -7.585 21.007 1.00 86.19 113 TRP A CA 1
ATOM 912 C C . TRP A 1 113 ? -13.791 -7.207 22.134 1.00 86.19 113 TRP A C 1
ATOM 914 O O . TRP A 1 113 ? -14.388 -8.104 22.726 1.00 86.19 113 TRP A O 1
ATOM 924 N N . GLU A 1 114 ? -13.991 -5.922 22.417 1.00 87.44 114 GLU A N 1
ATOM 925 C CA . GLU A 1 114 ? -14.797 -5.473 23.567 1.00 87.44 114 GLU A CA 1
ATOM 926 C C . GLU A 1 114 ? -16.238 -5.107 23.175 1.00 87.44 114 GLU A C 1
ATOM 928 O O . GLU A 1 114 ? -17.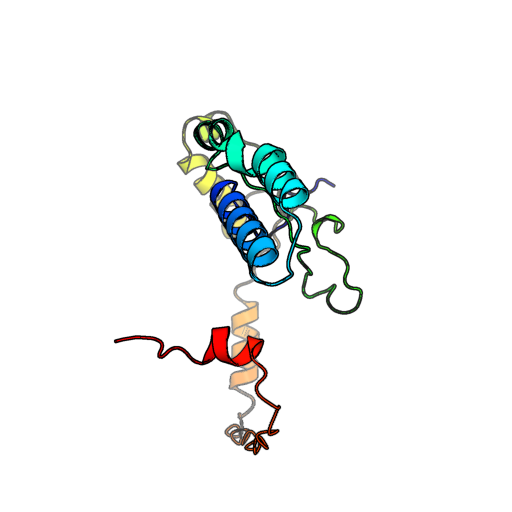057 -4.728 24.010 1.00 87.44 114 GLU A O 1
ATOM 933 N N . GLY A 1 115 ? -16.594 -5.304 21.902 1.00 84.44 115 GLY A N 1
ATOM 934 C CA . GLY A 1 115 ? -17.936 -5.041 21.385 1.00 84.44 115 GLY A CA 1
ATOM 935 C C . GLY A 1 115 ? -18.196 -3.570 21.061 1.00 84.44 115 GLY A C 1
ATOM 936 O O . GLY A 1 115 ? -19.360 -3.171 20.944 1.00 84.44 115 GLY A O 1
ATOM 937 N N . GLY A 1 116 ? -17.138 -2.775 20.899 1.00 86.19 116 GLY A N 1
ATOM 938 C CA . GLY A 1 116 ? -17.211 -1.405 20.415 1.00 86.19 116 GLY A CA 1
ATOM 939 C C . GLY A 1 116 ? -17.871 -1.304 19.036 1.00 86.19 116 GLY A C 1
ATOM 940 O O . GLY A 1 116 ? -17.889 -2.242 18.239 1.00 86.19 116 GLY A O 1
ATOM 941 N N . LYS A 1 117 ? -18.447 -0.135 18.740 1.00 88.38 117 LYS A N 1
ATOM 942 C CA . LYS A 1 117 ? -19.170 0.108 17.482 1.00 88.38 117 LYS A CA 1
ATOM 943 C C . LYS A 1 117 ? -18.267 0.720 16.415 1.00 88.38 117 LYS A C 1
ATOM 945 O O . LYS A 1 117 ? -17.522 1.663 16.689 1.00 88.38 117 LYS A O 1
ATOM 950 N N . CYS A 1 118 ? -18.422 0.237 15.188 1.00 88.88 118 CYS A N 1
ATOM 951 C CA . CYS A 1 118 ? -17.909 0.882 13.985 1.00 88.88 118 CYS A CA 1
ATOM 952 C C . CYS A 1 118 ? -18.829 2.044 13.586 1.00 88.88 118 CYS A C 1
ATOM 954 O O . CYS A 1 118 ? -20.035 2.003 13.831 1.00 88.88 118 CYS A O 1
ATOM 956 N N . VAL A 1 119 ? -18.281 3.068 12.931 1.00 88.12 119 VAL A N 1
ATOM 957 C CA . VAL A 1 119 ? -19.094 4.146 12.340 1.00 88.12 119 VAL A CA 1
ATOM 958 C C . VAL A 1 119 ? -19.879 3.626 11.136 1.00 88.12 119 VAL A C 1
ATOM 960 O O . VAL A 1 119 ? -21.002 4.049 10.879 1.00 88.12 119 VAL A O 1
ATOM 963 N N . ASN A 1 120 ? -19.271 2.708 10.389 1.00 83.44 120 ASN A N 1
ATOM 964 C CA . ASN A 1 120 ? -19.914 1.973 9.314 1.00 83.44 120 ASN A CA 1
ATOM 965 C C . ASN A 1 120 ? -19.328 0.560 9.249 1.00 83.44 120 ASN A C 1
ATOM 967 O O . ASN A 1 120 ? -18.139 0.382 9.530 1.00 83.44 120 ASN A O 1
ATOM 971 N N . GLY A 1 121 ? -20.152 -0.410 8.866 1.00 81.44 121 GLY A N 1
ATOM 972 C CA . GLY A 1 121 ? -19.818 -1.828 8.953 1.00 81.44 121 GLY A CA 1
ATOM 973 C C . GLY A 1 121 ? -19.929 -2.368 10.381 1.00 81.44 121 GLY A C 1
ATOM 974 O O . GLY A 1 121 ? -20.540 -1.755 11.260 1.00 81.44 121 GLY A O 1
ATOM 975 N N . GLY A 1 122 ? -19.342 -3.530 10.607 1.00 83.19 122 GLY A N 1
ATOM 976 C CA . GLY A 1 122 ? -19.329 -4.217 11.885 1.00 83.19 122 GLY A CA 1
ATOM 977 C C . GLY A 1 122 ? -18.471 -5.467 11.798 1.00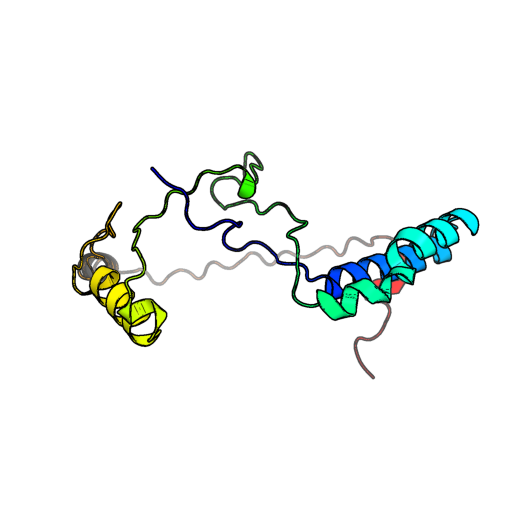 83.19 122 GLY A C 1
ATOM 978 O O . GLY A 1 122 ? -18.521 -6.200 10.815 1.00 83.19 122 GLY A O 1
ATOM 979 N N . LEU A 1 123 ? -17.707 -5.731 12.852 1.00 81.06 123 LEU A N 1
ATOM 980 C CA . LEU A 1 123 ? -17.017 -7.003 12.993 1.00 81.06 123 LEU A CA 1
ATOM 981 C C . LEU A 1 123 ? -17.993 -7.999 13.617 1.00 81.06 123 LEU A C 1
ATOM 983 O O . LEU A 1 123 ? -18.545 -7.759 14.693 1.00 81.06 123 LEU A O 1
ATOM 987 N N . SER A 1 124 ? -18.229 -9.124 12.944 1.00 71.00 124 SER A N 1
ATOM 988 C CA . SER A 1 124 ? -18.940 -10.243 13.559 1.00 71.00 124 SER A CA 1
ATOM 989 C C . SER A 1 124 ? -18.171 -10.677 14.805 1.00 71.00 124 SER A C 1
ATOM 991 O O . SER A 1 124 ? -16.960 -10.907 14.719 1.00 71.00 124 SER A O 1
ATOM 993 N N . LYS A 1 125 ? -18.855 -10.821 15.948 1.00 62.72 125 LYS A N 1
ATOM 994 C CA . LYS A 1 125 ? -18.242 -11.412 17.142 1.00 62.72 125 LYS A CA 1
ATOM 995 C C . LYS A 1 125 ? -17.651 -12.758 16.739 1.00 62.72 125 LYS A C 1
ATOM 997 O O . LYS A 1 125 ? -18.378 -13.654 16.317 1.00 62.72 125 LYS A O 1
ATOM 1002 N N . ARG A 1 126 ? -16.327 -12.899 16.836 1.00 55.38 126 ARG A N 1
ATOM 1003 C CA . ARG A 1 126 ? -15.705 -14.218 16.746 1.00 55.38 126 ARG A CA 1
ATOM 1004 C C . ARG A 1 126 ? -16.146 -14.978 17.986 1.00 55.38 126 ARG A C 1
ATOM 1006 O O . ARG A 1 126 ? -15.579 -14.796 19.061 1.00 55.38 126 ARG A O 1
ATOM 1013 N N . ASP A 1 127 ? -17.174 -15.804 17.839 1.00 48.94 127 ASP A N 1
ATOM 1014 C CA . ASP A 1 127 ? -17.561 -16.784 18.843 1.00 48.94 127 ASP A CA 1
ATOM 1015 C C . ASP A 1 127 ? -16.408 -17.784 18.997 1.00 48.94 127 ASP A C 1
ATOM 1017 O O . ASP A 1 127 ? -16.374 -18.844 18.371 1.00 48.94 127 ASP A O 1
ATOM 1021 N N . ALA A 1 128 ? -15.448 -17.464 19.868 1.00 52.88 128 ALA A N 1
ATOM 1022 C CA . ALA A 1 128 ? -14.374 -18.372 20.284 1.00 52.88 128 ALA A CA 1
ATOM 1023 C C . ALA A 1 128 ? -14.914 -19.693 20.890 1.00 52.88 128 ALA A C 1
ATOM 1025 O O . ALA A 1 128 ? -14.159 -20.625 21.176 1.00 52.88 128 ALA A O 1
ATOM 1026 N N . SER A 1 129 ? -16.229 -19.780 21.104 1.00 48.44 129 SER A N 1
ATOM 1027 C CA . SER A 1 129 ? -16.984 -20.950 21.540 1.00 48.44 129 SER A CA 1
ATOM 1028 C C . SER A 1 129 ? -17.253 -21.970 20.423 1.00 48.44 129 SER A C 1
ATOM 1030 O O . SER A 1 129 ? -17.288 -23.168 20.719 1.00 48.44 129 SER A O 1
ATOM 1032 N N . ASN A 1 130 ? -17.391 -21.554 19.157 1.00 45.91 130 ASN A N 1
ATOM 1033 C CA . ASN A 1 130 ? -17.711 -22.482 18.061 1.00 45.91 130 ASN A CA 1
ATOM 1034 C C . ASN A 1 130 ? -16.502 -23.325 17.627 1.00 45.91 130 ASN A C 1
ATOM 1036 O O . ASN A 1 130 ? -16.654 -24.531 17.433 1.00 45.91 130 ASN A O 1
ATOM 1040 N N . ASP A 1 131 ? -15.292 -22.756 17.639 1.00 49.62 131 ASP A N 1
ATOM 1041 C CA . ASP A 1 131 ? -14.047 -23.488 17.333 1.00 49.62 131 ASP A CA 1
ATOM 1042 C C . ASP A 1 131 ? -13.767 -24.590 18.384 1.00 49.62 131 ASP A C 1
ATOM 1044 O O . ASP A 1 131 ? -13.357 -25.710 18.076 1.00 49.62 131 ASP A O 1
ATOM 1048 N N . LYS A 1 132 ? -14.122 -24.349 19.658 1.00 48.62 132 LYS A N 1
ATOM 1049 C CA . LYS A 1 132 ? -14.031 -25.380 20.710 1.00 48.62 132 LYS A CA 1
ATOM 1050 C C . LYS A 1 132 ? -15.073 -26.489 20.549 1.00 48.62 132 LYS A C 1
ATOM 1052 O O . LYS A 1 132 ? -14.775 -27.635 20.882 1.00 48.62 132 LYS A O 1
ATOM 1057 N N . ARG A 1 133 ? -16.286 -26.190 20.065 1.00 45.25 133 ARG A N 1
ATOM 1058 C CA . ARG A 1 133 ? -17.361 -27.189 19.902 1.00 45.25 133 ARG A CA 1
ATOM 1059 C C . ARG A 1 133 ? -17.131 -28.086 18.685 1.00 45.25 133 ARG A C 1
ATOM 1061 O O . ARG A 1 133 ? -17.406 -29.282 18.779 1.00 45.25 133 ARG A O 1
ATOM 1068 N N . GLU A 1 134 ? -16.582 -27.552 17.596 1.00 49.72 134 GLU A N 1
ATOM 1069 C CA . GLU A 1 134 ? -16.163 -28.352 16.437 1.00 49.72 134 GLU A CA 1
ATOM 1070 C C . GLU A 1 134 ? -14.973 -29.252 16.761 1.00 49.72 134 GLU A C 1
ATOM 1072 O O . GLU A 1 134 ? -15.059 -30.457 16.520 1.00 49.72 134 GLU A O 1
ATOM 1077 N N . ARG A 1 135 ? -13.928 -28.728 17.421 1.00 48.78 135 ARG A N 1
ATOM 1078 C CA . ARG A 1 135 ? -12.775 -29.533 17.875 1.00 48.78 135 ARG A CA 1
ATOM 1079 C C . ARG A 1 135 ? -13.164 -30.654 18.842 1.00 48.78 135 ARG A C 1
ATOM 1081 O O . ARG A 1 135 ? -12.567 -31.726 18.825 1.00 48.78 135 ARG A O 1
ATOM 1088 N N . ARG A 1 136 ? -14.179 -30.439 19.687 1.00 47.47 136 ARG A N 1
ATOM 1089 C CA . ARG A 1 136 ? -14.658 -31.458 20.641 1.00 47.47 136 ARG A CA 1
ATOM 1090 C C . ARG A 1 136 ? -15.536 -32.523 19.978 1.00 47.47 136 ARG A C 1
ATOM 1092 O O . ARG A 1 136 ? -15.510 -33.672 20.410 1.00 47.47 136 ARG A O 1
ATOM 1099 N N . LYS A 1 137 ? -16.275 -32.171 18.917 1.00 46.88 137 LYS A N 1
ATOM 1100 C CA . LYS A 1 137 ? -17.033 -33.140 18.107 1.00 46.88 137 LYS A CA 1
ATOM 1101 C C . LYS A 1 137 ? -16.106 -34.020 17.263 1.00 46.88 137 LYS A C 1
ATOM 1103 O O . LYS A 1 137 ? -16.304 -35.233 17.253 1.00 46.88 137 LYS A O 1
ATOM 1108 N N . THR A 1 138 ? -15.070 -33.450 16.645 1.00 46.97 138 THR A N 1
ATOM 1109 C CA . THR A 1 138 ? -14.071 -34.207 15.864 1.00 46.97 138 THR A CA 1
ATOM 1110 C C . THR A 1 138 ? -13.152 -35.071 16.729 1.00 46.97 138 THR A C 1
ATOM 1112 O O . THR A 1 138 ? -12.729 -36.126 16.273 1.00 46.97 138 THR A O 1
ATOM 1115 N N . ALA A 1 139 ? -12.908 -34.704 17.991 1.00 49.22 139 ALA A N 1
ATOM 1116 C CA . ALA A 1 139 ? -12.120 -35.526 18.915 1.00 49.22 139 ALA A CA 1
ATOM 1117 C C . ALA A 1 139 ? -12.867 -36.757 19.478 1.00 49.22 139 ALA A C 1
ATOM 1119 O O . ALA A 1 139 ? -12.218 -37.682 19.958 1.00 49.22 139 ALA A O 1
ATOM 1120 N N . SER A 1 140 ? -14.210 -36.785 19.447 1.00 48.06 140 SER A N 1
ATOM 1121 C CA . SER A 1 140 ? -15.008 -37.878 20.050 1.00 48.06 140 SER A CA 1
ATOM 1122 C C . SER A 1 140 ? -15.487 -38.949 19.064 1.00 48.06 140 SER A C 1
ATOM 1124 O O . SER A 1 140 ? -15.836 -40.052 19.479 1.00 48.06 140 SER A O 1
ATOM 1126 N N . ALA A 1 141 ? -15.471 -38.664 17.760 1.00 49.34 141 ALA A N 1
ATOM 1127 C CA . ALA A 1 141 ? -15.647 -39.691 16.742 1.00 49.34 141 ALA A CA 1
ATOM 1128 C C . ALA A 1 141 ? -14.278 -40.328 16.505 1.00 49.34 141 ALA A C 1
ATOM 1130 O O . ALA A 1 141 ? -13.451 -39.746 15.811 1.00 49.34 141 ALA A O 1
ATOM 1131 N N . GLY A 1 142 ? -14.029 -41.471 17.155 1.00 48.25 142 GLY A N 1
ATOM 1132 C CA . GLY A 1 142 ? -12.747 -42.175 17.179 1.00 48.25 142 GLY A CA 1
ATOM 1133 C C . GLY A 1 142 ? -11.981 -42.072 15.863 1.00 48.25 142 GLY A C 1
ATOM 1134 O O . GLY A 1 142 ? -12.293 -42.762 14.889 1.00 48.25 142 GLY A O 1
ATOM 1135 N N . ALA A 1 143 ? -10.978 -41.193 15.849 1.00 41.00 143 ALA A N 1
ATOM 1136 C CA . ALA A 1 143 ? -10.055 -41.071 14.745 1.00 41.00 143 ALA A CA 1
ATOM 1137 C C . ALA A 1 143 ? -9.308 -42.401 14.648 1.00 41.00 143 ALA A C 1
ATOM 1139 O O . ALA A 1 143 ? -8.437 -42.705 15.466 1.00 41.00 143 ALA A O 1
ATOM 1140 N N . LYS A 1 144 ? -9.663 -43.218 13.650 1.00 54.44 144 LYS A N 1
ATOM 1141 C CA . LYS A 1 144 ? -8.747 -44.253 13.175 1.00 54.44 144 LYS A CA 1
ATOM 1142 C C . LYS A 1 144 ? -7.430 -43.531 12.878 1.00 54.44 144 LYS A C 1
ATOM 1144 O O . LYS A 1 144 ? -7.495 -42.472 12.244 1.00 54.44 144 LYS A O 1
ATOM 1149 N N . PRO A 1 145 ? -6.278 -44.036 13.357 1.00 43.72 145 PRO A N 1
ATOM 1150 C CA . PRO A 1 145 ? -4.998 -43.396 13.096 1.00 43.72 145 PRO A CA 1
ATOM 1151 C C . PRO A 1 145 ? -4.926 -43.133 11.600 1.00 43.72 145 PRO A C 1
ATOM 1153 O O . PRO A 1 145 ? -5.201 -44.035 10.802 1.00 43.72 145 PRO A O 1
ATOM 1156 N N . SER A 1 146 ? -4.673 -41.876 11.235 1.00 49.97 146 SER A N 1
ATOM 1157 C CA . SER A 1 146 ? -4.508 -41.490 9.846 1.00 49.97 146 SER A CA 1
ATOM 1158 C C . SER A 1 146 ? -3.469 -42.433 9.262 1.00 49.97 146 SER A C 1
ATOM 1160 O O . SER A 1 146 ? -2.307 -42.437 9.669 1.00 49.97 146 SER A O 1
ATOM 1162 N N . VAL A 1 147 ? -3.908 -43.304 8.350 1.00 52.44 147 VAL A N 1
ATOM 1163 C CA . VAL A 1 147 ? -2.987 -44.033 7.489 1.00 52.44 147 VAL A CA 1
ATOM 1164 C C . VAL A 1 147 ? -2.195 -42.927 6.826 1.00 52.44 147 VAL A C 1
ATOM 1166 O O . VAL A 1 147 ? -2.771 -42.152 6.061 1.00 52.44 147 VAL A O 1
ATOM 1169 N N . GLY A 1 148 ? -0.928 -42.774 7.223 1.00 43.38 148 GLY A N 1
ATOM 1170 C CA . GLY A 1 148 ? -0.067 -41.748 6.665 1.00 43.38 148 GLY A CA 1
ATOM 1171 C C . GLY A 1 148 ? -0.207 -41.847 5.159 1.00 43.38 148 GLY A C 1
ATOM 1172 O O . GLY A 1 148 ? 0.033 -42.924 4.602 1.00 43.38 148 GLY A O 1
ATOM 1173 N N . LEU A 1 149 ? -0.697 -40.779 4.519 1.00 52.50 149 LEU A N 1
ATOM 1174 C CA . LEU A 1 149 ? -0.721 -40.725 3.069 1.00 52.50 149 LEU A CA 1
ATOM 1175 C C . LEU A 1 149 ? 0.736 -40.898 2.660 1.00 52.50 149 LEU A C 1
ATOM 1177 O O . LEU A 1 149 ? 1.545 -39.984 2.808 1.00 52.50 149 LEU A O 1
ATOM 1181 N N . LYS A 1 150 ? 1.086 -42.104 2.208 1.00 50.88 150 LYS A N 1
ATOM 1182 C CA . LYS A 1 150 ? 2.339 -42.330 1.513 1.00 50.88 150 LYS A CA 1
ATOM 1183 C C . LYS A 1 150 ? 2.195 -41.518 0.241 1.00 50.88 150 LYS A C 1
ATOM 1185 O O . LYS A 1 150 ? 1.547 -41.958 -0.707 1.00 50.88 150 LYS A O 1
ATOM 1190 N N . THR A 1 151 ? 2.730 -40.304 0.256 1.00 52.00 151 THR A N 1
ATOM 1191 C CA . THR A 1 151 ? 2.998 -39.557 -0.962 1.00 52.00 151 THR A CA 1
ATOM 1192 C C . THR A 1 151 ? 3.723 -40.521 -1.887 1.00 52.00 151 THR A C 1
ATOM 1194 O O . THR A 1 151 ? 4.741 -41.114 -1.515 1.00 52.00 151 THR A O 1
ATOM 1197 N N . LYS A 1 152 ? 3.135 -40.789 -3.059 1.00 55.81 152 LYS A N 1
ATOM 1198 C CA . LYS A 1 152 ? 3.828 -41.569 -4.082 1.00 55.81 152 LYS A CA 1
ATOM 1199 C C . LYS A 1 152 ? 5.159 -40.861 -4.306 1.00 55.81 152 LYS A C 1
ATOM 1201 O O . LYS A 1 152 ? 5.161 -39.664 -4.582 1.00 55.81 152 LYS A O 1
ATOM 1206 N N . ARG A 1 153 ? 6.278 -41.575 -4.141 1.00 48.12 153 ARG A N 1
ATOM 1207 C CA . ARG A 1 153 ? 7.566 -41.067 -4.612 1.00 48.12 153 ARG A CA 1
ATOM 1208 C C . ARG A 1 153 ? 7.401 -40.857 -6.107 1.00 48.12 153 ARG A C 1
ATOM 1210 O O . ARG A 1 153 ? 7.251 -41.824 -6.849 1.00 48.12 153 ARG A O 1
ATOM 1217 N N . VAL A 1 154 ? 7.335 -39.597 -6.512 1.00 58.66 154 VAL A N 1
ATOM 1218 C CA . VAL A 1 154 ? 7.474 -39.229 -7.910 1.00 58.66 154 VAL A CA 1
ATOM 1219 C C . VAL A 1 154 ? 8.931 -39.515 -8.231 1.00 58.66 154 VAL A C 1
ATOM 1221 O O . VAL A 1 154 ? 9.824 -38.871 -7.683 1.00 58.66 154 VAL A O 1
ATOM 1224 N N . ASN A 1 155 ? 9.172 -40.542 -9.041 1.00 60.91 155 ASN A N 1
ATOM 1225 C CA . ASN A 1 155 ? 10.454 -40.663 -9.710 1.00 60.91 155 ASN A CA 1
ATOM 1226 C C . ASN A 1 155 ? 10.478 -39.511 -10.708 1.00 60.91 155 ASN A C 1
ATOM 1228 O O . ASN A 1 155 ? 9.754 -39.537 -11.700 1.00 60.91 155 ASN A O 1
ATOM 1232 N N . VAL A 1 156 ? 11.216 -38.457 -10.368 1.00 58.25 156 VAL A N 1
ATOM 1233 C CA . VAL A 1 156 ? 11.529 -37.393 -11.311 1.00 58.25 156 VAL A CA 1
ATOM 1234 C C . VAL A 1 156 ? 12.438 -38.049 -12.338 1.00 58.25 156 VAL A C 1
ATOM 1236 O O . VAL A 1 156 ? 13.602 -38.318 -12.047 1.00 58.25 156 VAL A O 1
ATOM 1239 N N . GLU A 1 157 ? 11.892 -38.398 -13.500 1.00 59.16 157 GLU A N 1
ATOM 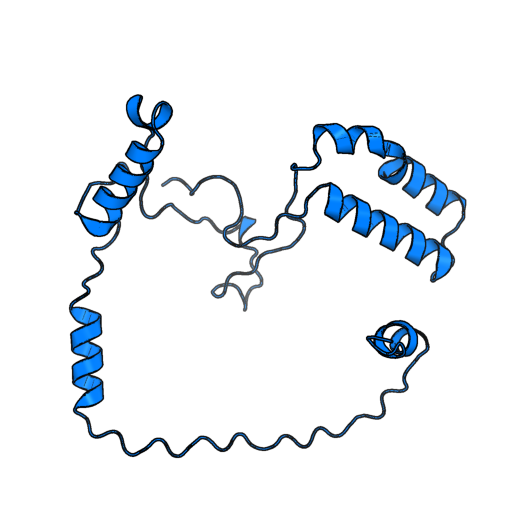1240 C CA . GLU A 1 157 ? 12.742 -38.562 -14.670 1.00 59.16 157 GLU A CA 1
ATOM 1241 C C . GLU A 1 157 ? 13.382 -37.196 -14.889 1.00 59.16 157 GLU A C 1
ATOM 1243 O O . GLU A 1 157 ? 12.696 -36.214 -15.178 1.00 59.16 157 GLU A O 1
ATOM 1248 N N . GLU A 1 158 ? 14.688 -37.109 -14.634 1.00 57.72 158 GLU A N 1
ATOM 1249 C CA . GLU A 1 158 ? 15.477 -35.976 -15.086 1.00 57.72 158 GLU A CA 1
ATOM 1250 C C . GLU A 1 158 ? 15.411 -36.000 -16.607 1.00 57.72 158 GLU A C 1
ATOM 1252 O O . GLU A 1 158 ? 16.178 -36.693 -17.276 1.00 57.72 158 GLU A O 1
ATOM 1257 N N . GLU A 1 159 ? 14.446 -35.271 -17.157 1.00 57.66 159 GLU A N 1
ATOM 1258 C CA . GLU A 1 159 ? 14.467 -34.930 -18.562 1.00 57.66 159 GLU A CA 1
ATOM 1259 C C . GLU A 1 159 ? 15.831 -34.281 -18.801 1.00 57.66 159 GLU A C 1
ATOM 1261 O O . GLU A 1 159 ? 16.209 -33.313 -18.128 1.00 57.66 159 GLU A O 1
ATOM 1266 N N . THR A 1 160 ? 16.625 -34.865 -19.698 1.00 59.00 160 THR A N 1
ATOM 1267 C CA . THR A 1 160 ? 17.904 -34.297 -20.117 1.00 59.00 160 THR A CA 1
ATOM 1268 C C . THR A 1 160 ? 17.603 -33.072 -20.966 1.00 59.00 160 THR A C 1
ATOM 1270 O O . THR A 1 160 ? 17.789 -33.078 -22.180 1.00 59.00 160 THR A O 1
ATOM 1273 N N . VAL A 1 161 ? 17.081 -32.023 -20.330 1.00 62.06 161 VAL A N 1
ATOM 1274 C CA . VAL A 1 161 ? 16.904 -30.718 -20.941 1.00 62.06 161 VAL A CA 1
ATOM 1275 C C . VAL A 1 161 ? 18.296 -30.295 -21.364 1.00 62.06 161 VAL A C 1
ATOM 1277 O O . VAL A 1 161 ? 19.213 -30.228 -20.539 1.00 62.06 161 VAL A O 1
ATOM 1280 N N . GLU A 1 162 ? 18.482 -30.080 -22.661 1.00 66.06 162 GLU A N 1
ATOM 1281 C CA . GLU A 1 162 ? 19.744 -29.607 -23.194 1.00 66.06 162 GLU A CA 1
ATOM 1282 C C . GLU A 1 162 ? 20.038 -28.253 -22.538 1.00 66.06 162 GLU A C 1
ATOM 1284 O O . GLU A 1 162 ? 19.392 -27.238 -22.806 1.00 66.06 162 GLU A O 1
ATOM 1289 N N . LYS A 1 163 ? 20.961 -28.262 -21.571 1.00 70.94 163 LYS A N 1
ATOM 1290 C CA . LYS A 1 163 ? 21.287 -27.099 -20.744 1.00 70.94 163 LYS A CA 1
ATOM 1291 C C . LYS A 1 163 ? 21.990 -26.074 -21.620 1.00 70.94 163 LYS A C 1
ATOM 1293 O O . LYS A 1 163 ? 23.217 -26.087 -21.755 1.00 70.94 163 LYS A O 1
ATOM 1298 N N . ASN A 1 164 ? 21.189 -25.212 -22.238 1.00 73.38 164 ASN A N 1
ATOM 1299 C CA . ASN A 1 164 ? 21.664 -24.147 -23.101 1.00 73.38 164 ASN A CA 1
ATOM 1300 C C . ASN A 1 164 ? 22.537 -23.153 -22.314 1.00 73.38 164 ASN A C 1
ATOM 1302 O O . ASN A 1 164 ? 22.643 -23.192 -21.081 1.00 73.38 164 ASN A O 1
ATOM 1306 N N . ALA A 1 165 ? 23.202 -22.258 -23.044 1.00 70.44 165 ALA A N 1
ATOM 1307 C CA . ALA A 1 165 ? 24.109 -21.286 -22.445 1.00 70.44 165 ALA A CA 1
ATOM 1308 C C . ALA A 1 165 ? 23.425 -20.466 -21.334 1.00 70.44 165 ALA A C 1
ATOM 1310 O O . ALA A 1 165 ? 24.026 -20.263 -20.281 1.00 70.44 165 ALA A O 1
ATOM 1311 N N . ALA A 1 166 ? 22.158 -20.079 -21.532 1.00 67.69 166 ALA A N 1
ATOM 1312 C CA . ALA A 1 166 ? 21.370 -19.318 -20.564 1.00 67.69 166 ALA A CA 1
ATOM 1313 C C . ALA A 1 166 ? 21.170 -20.075 -19.239 1.00 67.69 166 ALA A C 1
ATOM 1315 O O . ALA A 1 166 ? 21.405 -19.507 -18.173 1.00 67.69 166 ALA A O 1
ATOM 1316 N N . TRP A 1 167 ? 20.847 -21.371 -19.288 1.00 71.25 167 TRP A N 1
ATOM 1317 C CA . TRP A 1 167 ? 20.657 -22.199 -18.091 1.00 71.25 167 TRP A CA 1
ATOM 1318 C C . TRP A 1 167 ? 21.937 -22.310 -17.246 1.00 71.25 167 TRP A C 1
ATOM 1320 O O . TRP A 1 167 ? 21.906 -22.184 -16.019 1.00 71.25 167 TRP A O 1
ATOM 1330 N N . ARG A 1 168 ? 23.097 -22.488 -17.896 1.00 73.12 168 ARG A N 1
ATOM 1331 C CA . ARG A 1 168 ? 24.399 -22.608 -17.209 1.00 73.12 168 ARG A CA 1
ATOM 1332 C C . ARG A 1 168 ? 24.856 -21.308 -16.546 1.00 73.12 168 ARG A C 1
ATOM 1334 O O . ARG A 1 168 ? 25.582 -21.365 -15.560 1.00 73.12 168 ARG A O 1
ATOM 1341 N N . ILE A 1 169 ? 24.439 -20.147 -17.049 1.00 70.75 169 ILE A N 1
ATOM 1342 C CA . ILE A 1 169 ? 24.790 -18.849 -16.452 1.00 70.75 169 ILE A CA 1
ATOM 1343 C C . ILE A 1 169 ? 24.115 -18.666 -15.089 1.00 70.75 169 ILE A C 1
ATOM 1345 O O . ILE A 1 169 ? 24.751 -18.153 -14.169 1.00 70.75 169 ILE A O 1
ATOM 1349 N N . VAL A 1 170 ? 22.860 -19.105 -14.967 1.00 66.94 170 VAL A N 1
ATOM 1350 C CA . VAL A 1 170 ? 22.045 -18.947 -13.753 1.00 66.94 170 VAL A CA 1
ATOM 1351 C C . VAL A 1 170 ? 22.377 -20.019 -12.714 1.00 66.94 170 VAL A C 1
ATOM 1353 O O . VAL A 1 170 ? 22.520 -19.711 -11.535 1.00 66.94 170 VAL A O 1
ATOM 1356 N N . HIS A 1 171 ? 22.553 -21.273 -13.143 1.00 69.12 171 HIS A N 1
ATOM 1357 C CA . HIS A 1 171 ? 22.670 -22.419 -12.229 1.00 69.12 171 HIS A CA 1
ATOM 1358 C C . HIS A 1 171 ? 24.058 -23.074 -12.192 1.00 69.12 171 HIS A C 1
ATOM 1360 O O . HIS A 1 171 ? 24.288 -23.990 -11.407 1.00 69.12 171 HIS A O 1
ATOM 1366 N N . GLY A 1 172 ? 24.992 -22.647 -13.047 1.00 68.19 172 GLY A N 1
ATOM 1367 C CA . GLY A 1 172 ? 26.328 -23.243 -13.151 1.00 68.19 172 GLY A CA 1
ATOM 1368 C C . GLY A 1 172 ? 27.365 -22.679 -12.180 1.00 68.19 172 GLY A C 1
ATOM 1369 O O . GLY A 1 172 ? 28.487 -23.182 -12.148 1.00 68.19 172 GLY A O 1
ATOM 1370 N N . ARG A 1 173 ? 27.032 -21.647 -11.394 1.00 64.44 173 ARG A N 1
ATOM 1371 C CA . ARG A 1 173 ? 27.934 -21.114 -10.364 1.00 64.44 173 ARG A CA 1
ATOM 1372 C C . ARG A 1 173 ? 27.675 -21.833 -9.043 1.00 64.44 173 ARG A C 1
ATOM 1374 O O . ARG A 1 173 ? 26.528 -21.940 -8.616 1.00 64.44 173 ARG A O 1
ATOM 1381 N N . LYS A 1 174 ? 28.735 -22.330 -8.392 1.00 59.19 174 LYS A N 1
ATOM 1382 C CA . LYS A 1 174 ? 28.630 -22.840 -7.018 1.00 59.19 174 LYS A CA 1
ATOM 1383 C C . LYS A 1 174 ? 28.145 -21.702 -6.126 1.00 59.19 174 LYS A C 1
ATOM 1385 O O . LYS A 1 174 ? 28.664 -20.596 -6.219 1.00 59.19 174 LYS A O 1
ATOM 1390 N N . ALA A 1 175 ? 27.138 -21.984 -5.303 1.00 52.44 175 ALA A N 1
ATOM 1391 C CA . ALA A 1 175 ? 26.455 -20.958 -4.527 1.00 52.44 175 ALA A CA 1
ATOM 1392 C C . ALA A 1 175 ? 27.366 -20.255 -3.507 1.00 52.44 175 ALA A C 1
ATOM 1394 O O . ALA A 1 175 ? 27.050 -19.134 -3.140 1.00 52.44 175 ALA A O 1
ATOM 1395 N N . PHE A 1 176 ? 28.489 -20.853 -3.093 1.00 53.75 176 PHE A N 1
ATOM 1396 C CA . PHE A 1 176 ? 29.462 -20.252 -2.176 1.00 53.75 176 PHE A CA 1
ATOM 1397 C C . PHE A 1 176 ? 30.860 -20.866 -2.404 1.00 53.75 176 PHE A C 1
ATOM 1399 O O . PHE A 1 176 ? 30.949 -22.058 -2.725 1.00 53.75 176 PHE A O 1
ATOM 1406 N N . GLU A 1 177 ? 31.916 -20.059 -2.245 1.00 42.72 177 GLU A N 1
ATOM 1407 C CA . GLU A 1 177 ? 33.274 -20.499 -1.859 1.00 42.72 177 GLU A CA 1
ATOM 1408 C C . GLU A 1 177 ? 33.445 -20.314 -0.349 1.00 42.72 177 GLU A C 1
ATOM 1410 O O . GLU A 1 177 ? 32.935 -19.293 0.171 1.00 42.72 177 GLU A O 1
#

Organism: NCBI:txid1932322

Foldseek 3Di:
DDFDDDDFVPFDWQFLVNVLVVLVVVLVCCVPPVVDDPVVSVVSCVPRVVVCVVCVVGRVHTDGPDFDADPVCPVVSDGRNPPGDHDQAADDDDPVCVVDVVVVVVQVCCQQAVVDHGPDHHDDHPPPVVVVVVVVVVVPPDPPPPPPPPPPPPPPPPPPPVCDPVNCVVPVDDPDD

Sequence (177 aa):
MKQAVGGVKGGELSTWADLYTEVYQDAFYLWQRINMSDPDYANQKRTFLDHREYIGYTATAGANIRDVIQKDHIDDGLAAQFVREDADCRLFYTKDMIVDVENVWKKAVDVTWEGGKCVNGGLSKRDASNDKRERRKTASAGAKPSVGLKTKRVNVEEETVEKNAAWRIVHGRKAFE

pLDDT: mean 73.54, std 15.39, range [41.0, 97.06]